Protein AF-A0A8X6FY86-F1 (afdb_monomer_lite)

Foldseek 3Di:
DVVVVVPDDPVNVVVVVVVVVVVVVVVVVPDDPVRVVVVVVVVVVVVVVVVVVDDPVNVVVVVVVVVVVVVVCVVPDDPVNVVVVVVVVVVVVVVVVVVVVVVVVVCVVPPDPVDPLPPDPVRPPDPPPPDDPPDPDDD

Structure (mmCIF, N/CA/C/O backbone):
data_AF-A0A8X6FY86-F1
#
_entry.id   AF-A0A8X6FY86-F1
#
loop_
_atom_site.group_PDB
_atom_site.id
_atom_site.type_symbol
_atom_site.label_atom_id
_atom_site.label_alt_id
_atom_site.label_comp_id
_atom_site.label_asym_id
_atom_site.label_entity_id
_atom_site.label_seq_id
_atom_site.pdbx_PDB_ins_code
_atom_site.Cartn_x
_atom_site.Cartn_y
_atom_site.Cartn_z
_atom_site.occupancy
_atom_site.B_iso_or_equiv
_atom_site.auth_seq_id
_atom_site.auth_comp_id
_atom_site.auth_asym_id
_atom_site.auth_atom_id
_atom_site.pdbx_PDB_model_num
ATOM 1 N N . MET A 1 1 ? -20.386 17.434 22.646 1.00 64.38 1 MET A N 1
ATOM 2 C CA . MET A 1 1 ? -19.564 16.305 22.141 1.00 64.38 1 MET A CA 1
ATOM 3 C C . MET A 1 1 ? -18.154 16.272 22.728 1.00 64.38 1 MET A C 1
ATOM 5 O O . MET A 1 1 ? -17.819 15.262 23.324 1.00 64.38 1 MET A O 1
ATOM 9 N N . ARG A 1 2 ? -17.341 17.336 22.616 1.00 72.31 2 ARG A N 1
ATOM 10 C CA . ARG A 1 2 ? -15.953 17.358 23.128 1.00 72.31 2 ARG A CA 1
ATOM 11 C C . ARG A 1 2 ? -15.840 17.111 24.646 1.00 72.31 2 ARG A C 1
ATOM 13 O O . ARG A 1 2 ? -15.209 16.140 25.032 1.00 72.31 2 ARG A O 1
ATOM 20 N N . ARG A 1 3 ? -16.596 17.854 25.468 1.00 68.62 3 ARG A N 1
ATOM 21 C CA . ARG A 1 3 ? -16.664 17.647 26.934 1.00 68.62 3 ARG A CA 1
ATOM 22 C C . ARG A 1 3 ? -17.119 16.242 27.355 1.00 68.62 3 ARG A C 1
ATOM 24 O O . ARG A 1 3 ? -16.671 15.725 28.363 1.00 68.62 3 ARG A O 1
ATOM 31 N N . LYS A 1 4 ? -17.992 15.602 26.565 1.00 75.00 4 LYS A N 1
ATOM 32 C CA . LYS A 1 4 ? -18.452 14.229 26.837 1.00 75.00 4 LYS A CA 1
ATOM 33 C C . LYS A 1 4 ? -17.328 13.210 26.625 1.00 75.00 4 LYS A C 1
ATOM 35 O O . LYS A 1 4 ? -17.286 12.231 27.342 1.00 75.00 4 LYS A O 1
ATOM 40 N N . ARG A 1 5 ? -16.415 13.466 25.677 1.00 81.44 5 ARG A N 1
ATOM 41 C CA . ARG A 1 5 ? -15.247 12.611 25.405 1.00 81.44 5 ARG A CA 1
ATOM 42 C C . ARG A 1 5 ? -14.114 12.805 26.407 1.00 81.44 5 ARG A C 1
ATOM 44 O O . ARG A 1 5 ? -13.365 11.872 26.641 1.00 81.44 5 ARG A O 1
ATOM 51 N N . GLU A 1 6 ? -13.970 14.014 26.944 1.00 85.69 6 GLU A N 1
ATOM 52 C CA . GLU A 1 6 ? -12.953 14.341 27.956 1.00 85.69 6 GLU A CA 1
ATOM 53 C C . GLU A 1 6 ? -13.272 13.695 29.314 1.00 85.69 6 GLU A C 1
ATOM 55 O O . GLU A 1 6 ? -12.355 13.377 30.060 1.00 85.69 6 GLU A O 1
ATOM 60 N N . ASN A 1 7 ? -14.554 13.423 29.580 1.00 91.31 7 ASN A N 1
ATOM 61 C CA . ASN A 1 7 ? -15.032 12.775 30.804 1.00 91.31 7 ASN A CA 1
ATOM 62 C C . ASN A 1 7 ? -15.350 11.275 30.627 1.00 91.31 7 ASN A C 1
ATOM 64 O O . ASN A 1 7 ? -15.930 10.680 31.530 1.00 91.31 7 ASN A O 1
ATOM 68 N N . GLU A 1 8 ? -15.031 10.670 29.475 1.00 90.69 8 GLU A N 1
ATOM 69 C CA . GLU A 1 8 ? -15.220 9.225 29.263 1.00 90.69 8 GLU A CA 1
ATOM 70 C C . GLU A 1 8 ? -14.288 8.441 30.194 1.00 90.69 8 GLU A C 1
ATOM 72 O O . GLU A 1 8 ? -13.077 8.677 30.226 1.00 90.69 8 GLU A O 1
ATOM 77 N N . THR A 1 9 ? -14.834 7.453 30.897 1.00 94.19 9 THR A N 1
ATOM 78 C CA . THR A 1 9 ? -14.007 6.448 31.572 1.00 94.19 9 THR A CA 1
ATOM 79 C C . THR A 1 9 ? -13.258 5.596 30.535 1.00 94.19 9 THR A C 1
ATOM 81 O O . THR A 1 9 ? -13.707 5.474 29.388 1.00 94.19 9 THR A O 1
ATOM 84 N N . PRO A 1 10 ? -12.136 4.945 30.901 1.00 94.00 10 PRO A N 1
ATOM 85 C CA . PRO A 1 10 ? -11.425 4.050 29.985 1.00 94.00 10 PRO A CA 1
ATOM 86 C C . PRO A 1 10 ? -12.329 2.970 29.367 1.00 94.00 10 PRO A C 1
ATOM 88 O O . PRO A 1 10 ? -12.232 2.693 28.172 1.00 94.00 10 PRO A O 1
ATOM 91 N N . GLN A 1 11 ? -13.267 2.424 30.149 1.00 94.75 11 GLN A N 1
ATOM 92 C CA . GLN A 1 11 ? -14.202 1.391 29.700 1.00 94.75 11 GLN A CA 1
ATOM 93 C C . GLN A 1 11 ? -15.240 1.926 28.701 1.00 94.75 11 GLN A C 1
ATOM 95 O O . GLN A 1 11 ? -15.524 1.284 27.688 1.00 94.75 11 GLN A O 1
ATOM 100 N N . GL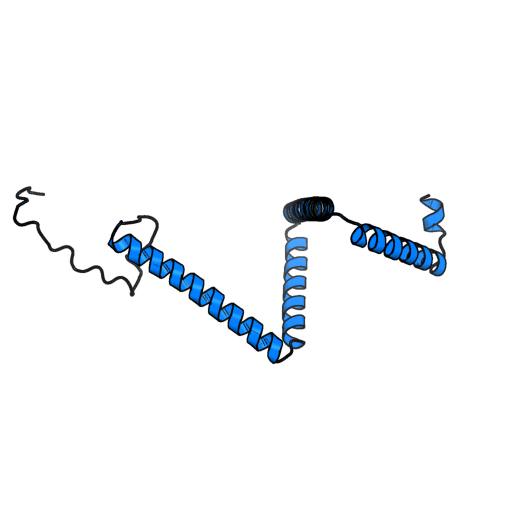U A 1 12 ? -15.778 3.126 28.928 1.00 94.19 12 GLU A N 1
ATOM 101 C CA . GLU A 1 12 ? -16.674 3.785 27.968 1.00 94.19 12 GLU A CA 1
ATOM 102 C C . GLU A 1 12 ? -15.939 4.149 26.675 1.00 94.19 12 GLU A C 1
ATOM 104 O O . GLU A 1 12 ? -16.480 3.993 25.575 1.00 94.19 12 GLU A O 1
ATOM 109 N N . GLN A 1 13 ? -14.684 4.590 26.791 1.00 94.19 13 GLN A N 1
ATOM 110 C CA . GLN A 1 13 ? -13.846 4.900 25.643 1.00 94.19 13 GLN A CA 1
ATOM 111 C C . GLN A 1 13 ? -13.583 3.652 24.793 1.00 94.19 13 GLN A C 1
ATOM 113 O O . GLN A 1 13 ? -13.654 3.722 23.561 1.00 94.19 13 GLN A O 1
ATOM 118 N N . GLU A 1 14 ? -13.289 2.519 25.430 1.00 95.62 14 GLU A N 1
ATOM 119 C CA . GLU A 1 14 ? -13.076 1.241 24.757 1.00 95.62 14 GLU A CA 1
ATOM 120 C C . GLU A 1 14 ? -14.356 0.733 24.094 1.00 95.62 14 GLU A C 1
ATOM 122 O O . GLU A 1 14 ? -14.345 0.472 22.892 1.00 95.62 14 GLU A O 1
ATOM 127 N N . SER A 1 15 ? -15.484 0.729 24.809 1.00 95.50 15 SER A N 1
ATOM 128 C CA . SER A 1 15 ? -16.793 0.354 24.255 1.00 95.50 15 SER A CA 1
ATOM 129 C C . SER A 1 15 ? -17.164 1.200 23.029 1.00 95.50 15 SER A C 1
ATOM 131 O O . SER A 1 15 ? -17.561 0.680 21.981 1.00 95.50 15 SER A O 1
ATOM 133 N N . ARG A 1 16 ? -16.932 2.519 23.083 1.00 94.88 16 ARG A N 1
ATOM 134 C CA . ARG A 1 16 ? -17.153 3.411 21.935 1.00 94.88 16 ARG A CA 1
ATOM 135 C C . ARG A 1 16 ? -16.213 3.106 20.766 1.00 94.88 16 ARG A C 1
ATOM 137 O O . ARG A 1 16 ? -16.639 3.177 19.609 1.00 94.88 16 ARG A O 1
ATOM 144 N N . ARG A 1 17 ? -14.930 2.828 21.026 1.00 95.19 17 ARG A N 1
ATOM 145 C CA . ARG A 1 17 ? -13.962 2.454 19.977 1.00 95.19 17 ARG A CA 1
ATOM 146 C C . ARG A 1 17 ? -14.347 1.127 19.335 1.00 95.19 17 ARG A C 1
ATOM 148 O O . ARG A 1 17 ? -14.286 1.038 18.111 1.00 95.19 17 ARG A O 1
ATOM 155 N N . GLU A 1 18 ? -14.797 0.162 20.129 1.00 97.19 18 GLU A N 1
ATOM 156 C CA . GLU A 1 18 ? -15.241 -1.144 19.654 1.00 97.19 18 GLU A CA 1
ATOM 157 C C . GLU A 1 18 ? -16.495 -1.028 18.789 1.00 97.19 18 GLU A C 1
ATOM 159 O O . GLU A 1 18 ? -16.506 -1.486 17.647 1.00 97.19 18 GLU A O 1
ATOM 164 N N . SER A 1 19 ? -17.507 -0.299 19.260 1.00 96.88 19 SER A N 1
ATOM 165 C CA . SER A 1 19 ? -18.711 -0.010 18.476 1.00 96.88 19 SER A CA 1
ATOM 166 C C . SER A 1 19 ? -18.371 0.653 17.133 1.00 96.88 19 SER A C 1
ATOM 168 O O . SER A 1 19 ? -18.875 0.255 16.080 1.00 96.88 19 SER A O 1
ATOM 170 N N . ASN A 1 20 ? -17.444 1.618 17.128 1.00 97.19 20 ASN A N 1
ATOM 171 C CA . ASN A 1 20 ? -16.992 2.249 15.890 1.00 97.19 20 ASN A CA 1
ATOM 172 C C . ASN A 1 20 ? -16.211 1.279 14.984 1.00 97.19 20 ASN A C 1
ATOM 174 O O . ASN A 1 20 ? -16.373 1.321 13.765 1.00 97.19 20 ASN A O 1
ATOM 178 N N . ARG A 1 21 ? -15.381 0.395 15.553 1.00 97.50 21 ARG A N 1
ATOM 179 C CA . ARG A 1 21 ? -14.648 -0.638 14.805 1.00 97.50 21 ARG A CA 1
ATOM 180 C C . ARG A 1 21 ? -15.618 -1.570 14.082 1.00 97.50 21 ARG A C 1
ATOM 182 O O . ARG A 1 21 ? -15.462 -1.761 12.877 1.00 97.50 21 ARG A O 1
ATOM 189 N N . LEU A 1 22 ?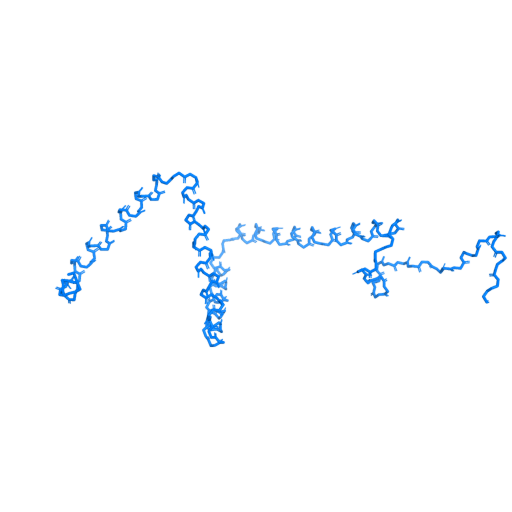 -16.636 -2.065 14.787 1.00 98.00 22 LEU A N 1
ATOM 190 C CA . LEU A 1 22 ? -17.683 -2.926 14.230 1.00 98.00 22 LEU A CA 1
ATOM 191 C C . LEU A 1 22 ? -18.476 -2.211 13.135 1.00 98.00 22 LEU A C 1
ATOM 193 O O . LEU A 1 22 ? -18.629 -2.745 12.038 1.00 98.00 22 LEU A O 1
ATOM 197 N N . ARG A 1 23 ? -18.899 -0.964 13.379 1.00 97.81 23 ARG A N 1
ATOM 198 C CA . ARG A 1 23 ? -19.618 -0.169 12.374 1.00 97.81 23 ARG A CA 1
ATOM 199 C C . ARG A 1 23 ? -18.793 0.024 11.104 1.00 97.81 23 ARG A C 1
ATOM 201 O O . ARG A 1 23 ? -19.302 -0.151 10.003 1.00 97.81 23 ARG A O 1
ATOM 208 N N . MET A 1 24 ? -17.514 0.372 11.240 1.00 97.56 24 MET A N 1
ATOM 209 C CA . MET A 1 24 ? -16.627 0.556 10.090 1.00 97.56 24 MET A CA 1
ATOM 210 C C . MET A 1 24 ? -16.322 -0.759 9.369 1.00 97.56 24 MET A C 1
ATOM 212 O O . MET A 1 24 ? -16.141 -0.742 8.155 1.00 97.56 24 MET A O 1
ATOM 216 N N . ALA A 1 25 ? -16.243 -1.884 10.084 1.00 97.62 25 ALA A N 1
ATOM 217 C CA . ALA A 1 25 ? -16.088 -3.199 9.471 1.00 97.62 25 ALA A CA 1
ATOM 218 C C . ALA A 1 25 ? -17.322 -3.564 8.636 1.00 97.62 25 ALA A C 1
ATOM 220 O O . ALA A 1 25 ? -17.168 -3.947 7.481 1.00 97.62 25 ALA A O 1
ATOM 221 N N . HIS A 1 26 ? -18.524 -3.347 9.179 1.00 97.75 26 HIS A N 1
ATOM 222 C CA . HIS A 1 26 ? -19.775 -3.564 8.456 1.00 97.75 26 HIS A CA 1
ATOM 223 C C . HIS A 1 26 ? -19.861 -2.689 7.202 1.00 97.75 26 HIS A C 1
ATOM 225 O O . HIS A 1 26 ? -20.107 -3.204 6.118 1.00 97.75 26 HIS A O 1
ATOM 231 N N . LEU A 1 27 ? -19.590 -1.383 7.324 1.00 96.69 27 LEU A N 1
ATOM 232 C CA . LEU A 1 27 ? -19.593 -0.471 6.176 1.00 96.69 27 LEU A CA 1
ATOM 233 C C . LEU A 1 27 ? -18.613 -0.920 5.087 1.00 96.69 27 LEU A C 1
ATOM 235 O O . LEU A 1 27 ? -18.970 -0.912 3.918 1.00 96.69 27 LEU A O 1
ATOM 239 N N . ARG A 1 28 ? -17.403 -1.359 5.463 1.00 96.00 28 ARG A N 1
ATOM 240 C CA . ARG A 1 28 ? -16.420 -1.875 4.498 1.00 96.00 28 ARG A CA 1
ATOM 241 C C . ARG A 1 28 ? -16.842 -3.186 3.845 1.00 96.00 28 ARG A C 1
ATOM 243 O O . ARG A 1 28 ? -16.453 -3.423 2.709 1.00 96.00 28 ARG A O 1
ATOM 250 N N . ALA A 1 29 ? -17.564 -4.045 4.561 1.00 96.69 29 ALA A N 1
ATOM 251 C CA . ALA A 1 29 ? -18.056 -5.308 4.022 1.00 96.69 29 ALA A CA 1
ATOM 252 C C . ALA A 1 29 ? -19.187 -5.095 3.004 1.00 96.69 29 ALA A C 1
ATOM 254 O O . ALA A 1 29 ? -19.326 -5.894 2.085 1.00 96.69 29 ALA A O 1
ATOM 255 N N . SER A 1 30 ? -19.959 -4.014 3.152 1.00 96.75 30 SER A N 1
ATOM 256 C CA . SER A 1 30 ? -21.031 -3.628 2.231 1.00 96.75 30 SER A CA 1
ATOM 257 C C . SER A 1 30 ? -20.596 -2.676 1.107 1.00 96.75 30 SER A C 1
ATOM 259 O O . SER A 1 30 ? -21.445 -2.271 0.323 1.00 96.75 30 SER A O 1
ATOM 261 N N . GLU A 1 31 ? -19.320 -2.273 1.043 1.00 96.62 31 GLU A N 1
ATOM 262 C CA . GLU A 1 31 ? -18.815 -1.394 -0.025 1.00 96.62 31 GLU A CA 1
ATOM 263 C C . GLU A 1 31 ? -18.922 -2.086 -1.390 1.00 96.62 31 GLU A C 1
ATOM 265 O O . GLU A 1 31 ? -18.465 -3.219 -1.568 1.00 96.62 31 GLU A O 1
ATOM 270 N N . THR A 1 32 ? -19.445 -1.362 -2.378 1.00 98.06 32 THR A N 1
ATOM 271 C CA . THR A 1 32 ? -19.316 -1.738 -3.792 1.00 98.06 32 THR A CA 1
ATOM 272 C C . THR A 1 32 ? -17.858 -1.639 -4.255 1.00 98.06 32 THR A C 1
ATOM 274 O O . THR A 1 32 ? -17.004 -1.034 -3.594 1.00 98.06 32 THR A O 1
ATOM 277 N N . VAL A 1 33 ? -17.542 -2.227 -5.412 1.00 97.44 33 VAL A N 1
ATOM 278 C CA . VAL A 1 33 ? -16.187 -2.158 -5.981 1.00 97.44 33 VAL A CA 1
ATOM 279 C C . VAL A 1 33 ? -15.809 -0.702 -6.277 1.00 97.44 33 VAL A C 1
ATOM 281 O O . VAL A 1 33 ? -14.712 -0.265 -5.928 1.00 97.44 33 VAL A O 1
ATOM 284 N N . GLU A 1 34 ? -16.737 0.084 -6.818 1.00 97.88 34 GLU A N 1
ATOM 285 C CA . GLU A 1 34 ? -16.551 1.498 -7.142 1.00 97.88 34 GLU A CA 1
ATOM 286 C C . GLU A 1 34 ? -16.323 2.347 -5.879 1.00 97.88 34 GLU A C 1
ATOM 288 O O . GLU A 1 34 ? -15.405 3.175 -5.818 1.00 97.88 34 GLU A O 1
ATOM 293 N N . GLU A 1 35 ? -17.105 2.128 -4.819 1.00 97.56 35 GLU A N 1
ATOM 294 C CA . GLU A 1 35 ? -16.904 2.793 -3.524 1.00 97.56 35 GLU A CA 1
ATOM 295 C C . GLU A 1 35 ? -15.558 2.413 -2.896 1.00 97.56 35 GLU A C 1
ATOM 297 O O . GLU A 1 35 ? -14.827 3.267 -2.376 1.00 97.56 35 GLU A O 1
ATOM 302 N N . GLN A 1 36 ? -15.169 1.142 -2.996 1.00 97.44 36 GLN A N 1
ATOM 303 C CA . GLN A 1 36 ? -13.872 0.687 -2.518 1.00 97.44 36 GLN A CA 1
ATOM 304 C C . GLN A 1 36 ? -12.727 1.377 -3.278 1.00 97.44 36 GLN A C 1
ATOM 306 O O . GLN A 1 36 ? -11.741 1.815 -2.666 1.00 97.44 36 GLN A O 1
ATOM 311 N N . GLU A 1 37 ? -12.831 1.491 -4.601 1.00 97.81 37 GLU A N 1
ATOM 312 C CA . GLU A 1 37 ? -11.829 2.143 -5.440 1.00 97.81 37 GLU A CA 1
ATOM 313 C C . GLU A 1 37 ? -11.726 3.641 -5.167 1.00 97.81 37 GLU A C 1
ATOM 315 O O . GLU A 1 37 ? -10.616 4.158 -4.982 1.00 97.81 37 GLU A O 1
ATOM 320 N N . THR A 1 38 ? -12.857 4.340 -5.078 1.00 97.81 38 THR A N 1
ATOM 321 C CA . THR A 1 38 ? -12.895 5.774 -4.756 1.00 97.81 38 THR A CA 1
ATOM 322 C C . THR A 1 38 ? -12.305 6.043 -3.373 1.00 97.81 38 THR A C 1
ATOM 324 O O . THR A 1 38 ? -11.445 6.923 -3.232 1.00 97.81 38 THR A O 1
ATOM 327 N N . ARG A 1 39 ? -12.635 5.224 -2.365 1.00 97.44 39 ARG A N 1
ATOM 328 C CA . ARG A 1 39 ? -12.019 5.298 -1.034 1.00 97.44 39 ARG A CA 1
ATOM 329 C C . ARG A 1 39 ? -10.510 5.060 -1.093 1.00 97.44 39 ARG A C 1
ATOM 331 O O . ARG A 1 39 ? -9.744 5.840 -0.523 1.00 97.44 39 ARG A O 1
ATOM 338 N N . ARG A 1 40 ? -10.043 4.016 -1.791 1.00 97.50 40 ARG A N 1
ATOM 339 C CA . ARG A 1 40 ? -8.601 3.738 -1.967 1.00 97.50 40 ARG A CA 1
ATOM 340 C C . ARG A 1 40 ? -7.889 4.875 -2.704 1.00 97.50 40 ARG A C 1
ATOM 342 O O . ARG A 1 40 ? -6.758 5.210 -2.355 1.00 97.50 40 ARG A O 1
ATOM 349 N N . LYS A 1 41 ? -8.526 5.488 -3.706 1.00 98.12 41 LYS A N 1
ATOM 350 C CA . LYS A 1 41 ? -8.001 6.654 -4.433 1.00 98.12 41 LYS A CA 1
ATOM 351 C C . LYS A 1 41 ? -7.864 7.862 -3.508 1.00 98.12 41 LYS A C 1
ATOM 353 O O . LYS A 1 41 ? -6.788 8.454 -3.466 1.00 98.12 41 LYS A O 1
ATOM 358 N N . SER A 1 42 ? -8.892 8.166 -2.719 1.00 97.88 42 SER A N 1
ATOM 359 C CA . SER A 1 42 ? -8.854 9.245 -1.725 1.00 97.88 42 SER A CA 1
ATOM 360 C C . SER A 1 42 ? -7.718 9.049 -0.713 1.00 97.88 42 SER A C 1
ATOM 362 O O . SER A 1 42 ? -6.909 9.952 -0.503 1.00 97.88 42 SER A O 1
ATOM 364 N N . ILE A 1 43 ? -7.562 7.830 -0.179 1.00 98.06 43 ILE A N 1
ATOM 365 C CA . ILE A 1 43 ? -6.465 7.488 0.741 1.00 98.06 43 ILE A CA 1
ATOM 366 C C . ILE A 1 43 ? -5.097 7.692 0.080 1.00 98.06 43 ILE A C 1
ATOM 368 O O . ILE A 1 43 ? -4.214 8.295 0.688 1.00 98.06 43 ILE A O 1
ATOM 372 N N . ARG A 1 44 ? -4.907 7.235 -1.166 1.00 98.19 44 ARG A N 1
ATOM 373 C CA . ARG A 1 44 ? -3.646 7.439 -1.903 1.00 98.19 44 ARG A CA 1
ATOM 374 C C . ARG A 1 44 ? -3.311 8.923 -2.064 1.00 98.19 44 ARG A C 1
ATOM 376 O O . ARG A 1 44 ? -2.167 9.302 -1.829 1.00 98.19 44 ARG A O 1
ATOM 383 N N . ILE A 1 45 ? -4.296 9.754 -2.407 1.00 98.12 45 ILE A N 1
ATOM 384 C CA . ILE A 1 45 ? -4.118 11.208 -2.547 1.00 98.12 45 ILE A CA 1
ATOM 385 C C . ILE A 1 45 ? -3.761 11.842 -1.199 1.00 98.12 45 ILE A C 1
ATOM 387 O O . ILE A 1 45 ? -2.811 12.619 -1.124 1.00 98.12 45 ILE A O 1
ATOM 391 N N . GLY A 1 46 ? -4.476 11.492 -0.126 1.00 98.12 46 GLY A N 1
ATOM 392 C CA . GLY A 1 46 ? -4.180 11.983 1.222 1.00 98.12 46 GLY A CA 1
ATOM 393 C C . GLY A 1 46 ? -2.762 11.622 1.669 1.00 98.12 46 GLY A C 1
ATOM 394 O O . GLY A 1 46 ? -2.015 12.485 2.121 1.00 98.12 46 GLY A O 1
ATOM 395 N N . MET A 1 47 ? -2.350 10.371 1.452 1.00 97.69 47 MET A N 1
ATOM 396 C CA . MET A 1 47 ? -0.993 9.919 1.756 1.00 97.69 47 MET A CA 1
ATOM 397 C C . MET A 1 47 ? 0.064 10.643 0.923 1.00 97.69 47 MET A C 1
ATOM 399 O O . MET A 1 47 ? 1.098 11.015 1.468 1.00 97.69 47 MET A O 1
ATOM 403 N N . ALA A 1 48 ? -0.180 10.876 -0.369 1.00 97.50 48 ALA A N 1
ATOM 404 C CA . ALA A 1 48 ? 0.737 11.639 -1.212 1.00 97.50 48 ALA A CA 1
ATOM 405 C C . ALA A 1 48 ? 0.915 13.075 -0.693 1.00 97.50 48 ALA A C 1
ATOM 407 O O . ALA A 1 48 ? 2.046 13.530 -0.562 1.00 97.50 48 ALA A O 1
ATOM 408 N N . ARG A 1 49 ? -0.179 13.745 -0.303 1.00 97.94 49 ARG A N 1
ATOM 409 C CA . ARG A 1 49 ? -0.135 15.093 0.292 1.00 97.94 49 ARG A CA 1
ATOM 410 C C . ARG A 1 49 ? 0.651 15.131 1.602 1.00 97.94 49 ARG A C 1
ATOM 412 O O . ARG A 1 49 ? 1.453 16.035 1.805 1.00 97.94 49 ARG A O 1
ATOM 419 N N . LEU A 1 50 ? 0.458 14.137 2.471 1.00 97.19 50 LEU A N 1
ATOM 420 C CA . LEU A 1 50 ? 1.246 14.021 3.700 1.00 97.19 50 LEU A CA 1
ATOM 421 C C . LEU A 1 50 ? 2.732 13.827 3.384 1.00 97.19 50 LEU A C 1
ATOM 423 O O . LEU A 1 50 ? 3.565 14.508 3.961 1.00 97.19 50 LEU A O 1
ATOM 427 N N . ARG A 1 51 ? 3.067 12.965 2.414 1.00 95.75 51 ARG A N 1
ATOM 428 C CA . ARG A 1 51 ? 4.457 12.724 1.988 1.00 95.75 51 ARG A CA 1
ATOM 429 C C . ARG A 1 51 ? 5.132 13.968 1.420 1.00 95.75 51 ARG A C 1
ATOM 431 O O . ARG A 1 51 ? 6.324 14.134 1.639 1.00 95.75 51 ARG A O 1
ATOM 438 N N . THR A 1 52 ? 4.403 14.815 0.696 1.00 96.31 52 THR A N 1
ATOM 439 C CA . THR A 1 52 ? 4.945 16.078 0.166 1.00 96.31 52 THR A CA 1
ATOM 440 C C . THR A 1 52 ? 5.124 17.145 1.241 1.00 96.31 52 THR A C 1
ATOM 442 O O . THR A 1 52 ? 5.952 18.029 1.069 1.00 96.31 52 THR A O 1
ATOM 445 N N . ALA A 1 53 ? 4.356 17.067 2.329 1.00 97.31 53 ALA A N 1
ATOM 446 C CA . ALA A 1 53 ? 4.447 17.986 3.459 1.00 97.31 53 ALA A CA 1
ATOM 447 C C . ALA A 1 53 ? 5.431 17.517 4.550 1.00 97.31 53 ALA A C 1
ATOM 449 O O . ALA A 1 53 ? 5.674 18.267 5.491 1.00 97.31 53 ALA A O 1
ATOM 450 N N . GLU A 1 54 ? 5.981 16.298 4.447 1.00 96.56 54 GLU A N 1
ATOM 451 C CA . GLU A 1 54 ? 6.952 15.759 5.409 1.00 96.56 54 GLU A CA 1
ATOM 452 C C . GLU A 1 54 ? 8.199 16.649 5.480 1.00 96.56 54 GLU A C 1
ATOM 454 O O . GLU A 1 54 ? 8.844 16.940 4.470 1.00 96.56 54 GLU A O 1
ATOM 459 N N . THR A 1 55 ? 8.597 17.002 6.699 1.00 98.12 55 THR A N 1
ATOM 460 C CA . THR A 1 55 ? 9.923 17.572 6.953 1.00 98.12 55 THR A CA 1
ATOM 461 C C . THR A 1 55 ? 11.016 16.524 6.718 1.00 98.12 55 THR A C 1
ATOM 463 O O . THR A 1 55 ? 10.780 15.313 6.765 1.00 98.12 55 THR A O 1
ATOM 466 N N . VAL A 1 56 ? 12.263 16.968 6.523 1.00 97.38 56 VAL A N 1
ATOM 467 C CA . VAL A 1 56 ? 13.414 16.058 6.352 1.00 97.38 56 VAL A CA 1
ATOM 468 C C . VAL A 1 56 ? 13.574 15.116 7.554 1.00 97.38 56 VAL A C 1
ATOM 470 O O . VAL A 1 56 ? 13.862 13.930 7.380 1.00 97.38 56 VAL A O 1
ATOM 473 N N . GLN A 1 57 ? 13.336 15.612 8.772 1.00 97.75 57 GLN A N 1
ATOM 474 C CA . GLN A 1 57 ? 13.412 14.802 9.987 1.00 97.75 57 GLN A CA 1
ATOM 475 C C . GLN A 1 57 ? 12.324 13.719 10.016 1.00 97.75 57 GLN A C 1
ATOM 477 O O . GLN A 1 57 ? 12.639 12.552 10.251 1.00 97.75 57 GLN A O 1
ATOM 482 N N . GLU A 1 58 ? 11.066 14.066 9.733 1.00 97.81 58 GLU A N 1
ATOM 483 C CA . GLU A 1 58 ? 9.952 13.105 9.670 1.00 97.81 58 GLU A CA 1
ATOM 484 C C . GLU A 1 58 ? 10.145 12.068 8.560 1.00 97.81 58 GLU A C 1
ATOM 486 O O . GLU A 1 58 ? 9.878 10.876 8.737 1.00 97.81 58 GLU A O 1
ATOM 491 N N . GLN A 1 59 ? 10.673 12.495 7.414 1.00 97.56 59 GLN A N 1
ATOM 492 C CA . GLN A 1 59 ? 11.026 11.583 6.336 1.00 97.56 59 GLN A CA 1
ATOM 493 C C . GLN A 1 59 ? 12.104 10.587 6.793 1.00 97.56 59 GLN A C 1
ATOM 495 O O . GLN A 1 59 ? 12.006 9.386 6.509 1.00 97.56 59 GLN A O 1
ATOM 500 N N . GLY A 1 60 ? 13.119 11.069 7.517 1.00 97.81 60 GLY A N 1
ATOM 501 C CA . GLY A 1 60 ? 14.187 10.255 8.091 1.00 97.81 60 GLY A CA 1
ATOM 502 C C . GLY A 1 60 ? 13.670 9.231 9.102 1.00 97.81 60 GLY A C 1
ATOM 503 O O . GLY A 1 60 ? 13.965 8.038 8.974 1.00 97.81 60 GLY A O 1
ATOM 504 N N . THR A 1 61 ? 12.845 9.656 10.064 1.00 97.88 61 THR A N 1
ATOM 505 C CA . THR A 1 61 ? 12.258 8.756 11.074 1.00 97.88 61 THR A CA 1
ATOM 506 C C . THR A 1 61 ? 11.381 7.695 10.424 1.00 97.88 61 THR A C 1
ATOM 508 O O . THR A 1 61 ? 11.526 6.506 10.721 1.00 97.88 61 THR A O 1
ATOM 511 N N . ARG A 1 62 ? 10.543 8.081 9.458 1.00 97.38 62 ARG A N 1
ATOM 512 C CA . ARG A 1 62 ? 9.706 7.144 8.713 1.00 97.38 62 ARG A CA 1
ATOM 513 C C . ARG A 1 62 ? 10.521 6.125 7.921 1.00 97.38 62 ARG A C 1
ATOM 515 O O . ARG A 1 62 ? 10.181 4.942 7.927 1.00 97.38 62 ARG A O 1
ATOM 522 N N . ARG A 1 63 ? 11.564 6.555 7.202 1.00 97.62 63 ARG A N 1
ATOM 523 C CA . ARG A 1 63 ? 12.435 5.643 6.434 1.00 97.62 63 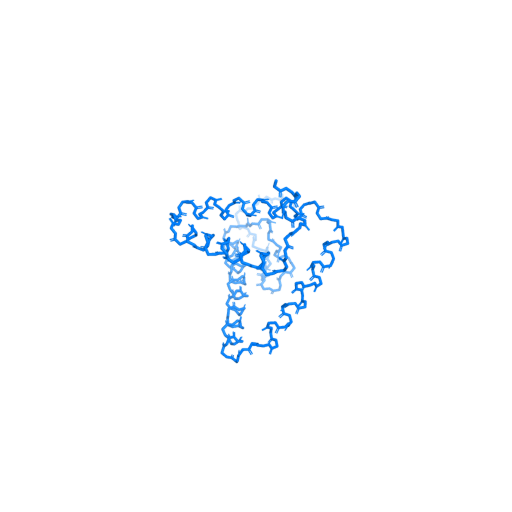ARG A CA 1
ATOM 524 C C . ARG A 1 63 ? 13.148 4.659 7.357 1.00 97.62 63 ARG A C 1
ATOM 526 O O . ARG A 1 63 ? 13.181 3.469 7.052 1.00 97.62 63 ARG A O 1
ATOM 533 N N . LYS A 1 64 ? 13.647 5.132 8.503 1.00 98.00 64 LYS A N 1
ATOM 534 C CA . LYS A 1 64 ? 14.260 4.278 9.528 1.00 98.00 64 LYS A CA 1
ATOM 535 C C . LYS A 1 64 ? 13.264 3.247 10.061 1.00 98.00 64 LYS A C 1
ATOM 537 O O . LYS A 1 64 ? 13.584 2.063 10.091 1.00 98.00 64 LYS A O 1
ATOM 542 N N . PHE A 1 65 ? 12.048 3.674 10.403 1.00 98.06 65 PHE A N 1
ATOM 543 C CA . PHE A 1 65 ? 10.989 2.775 10.863 1.00 98.06 65 PHE A CA 1
ATOM 544 C C . PHE A 1 65 ? 10.640 1.709 9.815 1.00 98.06 65 PHE A C 1
ATOM 546 O O . PHE A 1 65 ? 10.584 0.524 10.132 1.00 98.06 65 PHE A O 1
ATOM 553 N N . ASN A 1 66 ? 10.477 2.106 8.550 1.00 97.75 66 ASN A N 1
ATOM 554 C CA . ASN A 1 66 ? 10.199 1.172 7.459 1.00 97.75 66 ASN A CA 1
ATOM 555 C C . ASN A 1 66 ? 11.334 0.147 7.270 1.00 97.75 66 ASN A C 1
ATOM 557 O O . ASN A 1 66 ? 11.064 -1.042 7.123 1.00 97.75 66 ASN A O 1
ATOM 561 N N . SER A 1 67 ? 12.594 0.589 7.340 1.00 97.69 67 SER A N 1
ATOM 562 C CA . SER A 1 67 ? 13.763 -0.296 7.263 1.00 97.69 67 SER A CA 1
ATOM 563 C C . SER A 1 67 ? 13.764 -1.346 8.380 1.00 97.69 67 SER A C 1
ATOM 565 O O . SER A 1 67 ? 13.903 -2.539 8.110 1.00 97.69 67 SER A O 1
ATOM 567 N N . LEU A 1 68 ? 13.522 -0.923 9.626 1.00 98.12 68 LEU A N 1
ATOM 568 C CA . LEU A 1 68 ? 13.430 -1.830 10.775 1.00 98.12 68 LEU A CA 1
ATOM 569 C C . LEU A 1 68 ? 12.281 -2.830 10.621 1.00 98.12 68 LEU A C 1
ATOM 571 O O . LEU A 1 68 ? 12.470 -4.020 10.862 1.00 98.12 68 LEU A O 1
ATOM 575 N N . GLN A 1 69 ? 11.115 -2.373 10.159 1.00 97.56 69 GLN A N 1
ATOM 576 C CA . GLN A 1 69 ? 9.981 -3.254 9.899 1.00 97.56 69 GLN A CA 1
ATOM 577 C C . GLN A 1 69 ? 10.321 -4.302 8.830 1.00 97.56 69 GLN A C 1
ATOM 579 O O . GLN A 1 69 ? 10.024 -5.477 9.022 1.00 97.56 69 GLN A O 1
ATOM 584 N N . MET A 1 70 ? 10.997 -3.914 7.741 1.00 96.75 70 MET A N 1
ATOM 585 C CA . MET A 1 70 ? 11.445 -4.864 6.717 1.00 96.75 70 MET A CA 1
ATOM 586 C C . MET A 1 70 ? 12.411 -5.907 7.283 1.00 96.75 70 MET A C 1
ATOM 588 O O . MET A 1 70 ? 12.266 -7.093 6.990 1.00 96.75 70 MET A O 1
ATOM 592 N N . ILE A 1 71 ? 13.380 -5.494 8.102 1.00 97.25 71 ILE A N 1
ATOM 593 C CA . ILE A 1 71 ? 14.310 -6.423 8.757 1.00 97.25 71 ILE A CA 1
ATOM 594 C C . ILE A 1 71 ? 13.535 -7.402 9.641 1.00 97.25 71 ILE A C 1
ATOM 596 O O . ILE A 1 71 ? 13.708 -8.609 9.495 1.00 97.25 71 ILE A O 1
ATOM 600 N N . GLN A 1 72 ? 12.620 -6.902 10.473 1.00 97.50 72 GLN A N 1
ATOM 601 C CA . GLN A 1 72 ? 11.804 -7.745 11.342 1.00 97.50 72 GLN A CA 1
ATOM 602 C C . GLN A 1 72 ? 10.993 -8.768 10.540 1.00 97.50 72 GLN A C 1
ATOM 604 O O . GLN A 1 72 ? 11.012 -9.951 10.866 1.00 97.50 72 GLN A O 1
ATOM 609 N N . THR A 1 73 ? 10.345 -8.339 9.451 1.00 96.25 73 THR A N 1
ATOM 610 C CA . THR A 1 73 ? 9.577 -9.252 8.588 1.00 96.25 73 THR A CA 1
ATOM 611 C C . THR A 1 73 ? 10.443 -10.323 7.932 1.00 96.25 73 THR A C 1
ATOM 613 O O . THR A 1 73 ? 9.957 -11.426 7.715 1.00 96.25 73 THR A O 1
ATOM 616 N N . ARG A 1 74 ? 11.718 -10.026 7.635 1.00 94.81 74 ARG A N 1
ATOM 617 C CA . ARG A 1 74 ? 12.669 -11.002 7.079 1.00 94.81 74 ARG A CA 1
ATOM 618 C C . ARG A 1 74 ? 13.143 -12.000 8.129 1.00 94.81 74 ARG A C 1
ATOM 620 O O . ARG A 1 74 ? 13.344 -13.159 7.799 1.00 94.81 74 ARG A O 1
ATOM 627 N N . ILE A 1 75 ? 13.330 -11.556 9.371 1.00 96.19 75 ILE A N 1
ATOM 628 C CA . ILE A 1 75 ? 13.731 -12.431 10.480 1.00 96.19 75 ILE A CA 1
ATOM 629 C C . ILE A 1 75 ? 12.605 -13.411 10.817 1.00 96.19 75 ILE A C 1
ATOM 631 O O . ILE A 1 75 ? 12.871 -14.585 11.047 1.00 96.19 75 ILE A O 1
ATOM 635 N N . SER A 1 76 ? 11.350 -12.955 10.804 1.00 96.25 76 SER A N 1
ATOM 636 C CA . SER A 1 76 ? 10.185 -13.809 11.063 1.00 96.25 76 SER A CA 1
ATOM 637 C C . SER A 1 76 ? 9.664 -14.547 9.820 1.00 96.25 76 SER A C 1
ATOM 639 O O . SER A 1 76 ? 8.566 -15.101 9.853 1.00 96.25 76 SER A O 1
ATOM 641 N N . GLU A 1 77 ? 10.389 -14.508 8.700 1.00 95.75 77 GLU A N 1
ATOM 642 C CA . GLU A 1 77 ? 9.985 -15.142 7.444 1.00 95.75 77 GLU A CA 1
ATOM 643 C C . GLU A 1 77 ? 10.157 -16.668 7.532 1.00 95.75 77 GLU A C 1
ATOM 645 O O . GLU A 1 77 ? 11.206 -17.170 7.931 1.00 95.75 77 GLU A O 1
ATOM 650 N N . THR A 1 78 ? 9.140 -17.429 7.121 1.00 97.88 78 THR A N 1
ATOM 651 C CA . THR A 1 78 ? 9.263 -18.887 6.981 1.00 97.88 78 THR A CA 1
ATOM 652 C C . THR A 1 78 ? 10.151 -19.238 5.783 1.00 97.88 78 THR A C 1
ATOM 654 O O . THR A 1 78 ? 10.236 -18.479 4.816 1.00 97.88 78 THR A O 1
ATOM 657 N N . ALA A 1 79 ? 10.781 -20.418 5.788 1.00 96.62 79 ALA A N 1
ATOM 658 C CA . ALA A 1 79 ? 11.631 -20.859 4.676 1.00 96.62 79 ALA A CA 1
ATOM 659 C C . ALA A 1 79 ? 10.892 -20.865 3.321 1.00 96.62 79 ALA A C 1
ATOM 661 O O . ALA A 1 79 ? 11.448 -20.434 2.313 1.00 96.62 79 ALA A O 1
ATOM 662 N N . GLN A 1 80 ? 9.618 -21.273 3.312 1.00 97.50 80 GLN A N 1
ATOM 663 C CA . GLN A 1 80 ? 8.775 -21.248 2.114 1.00 97.50 80 GLN A CA 1
ATOM 664 C C . GLN A 1 80 ? 8.558 -19.819 1.594 1.00 97.50 80 GLN A C 1
ATOM 666 O O . GLN A 1 80 ? 8.757 -19.558 0.409 1.00 97.50 80 GLN A O 1
ATOM 671 N N . ASN A 1 81 ? 8.198 -18.877 2.473 1.00 96.62 81 ASN A N 1
ATOM 672 C CA . ASN A 1 81 ? 7.990 -17.480 2.081 1.00 96.62 81 ASN A CA 1
ATOM 673 C C . ASN A 1 81 ? 9.291 -16.839 1.582 1.00 96.62 81 ASN A C 1
ATOM 675 O O . ASN A 1 81 ? 9.276 -16.101 0.594 1.00 96.62 81 ASN A O 1
ATOM 679 N N . ARG A 1 82 ? 10.423 -17.195 2.203 1.00 96.62 82 ARG A N 1
ATOM 680 C CA . ARG A 1 82 ? 11.756 -16.768 1.773 1.00 96.62 82 ARG A CA 1
ATOM 681 C C . ARG A 1 82 ? 12.059 -17.217 0.350 1.00 96.62 82 ARG A C 1
ATOM 683 O O . ARG A 1 82 ? 12.534 -16.394 -0.431 1.00 96.62 82 ARG A O 1
ATOM 690 N N . GLU A 1 83 ? 11.770 -18.469 0.000 1.00 97.62 83 GLU A N 1
ATOM 691 C CA . GLU A 1 83 ? 12.006 -18.956 -1.363 1.00 97.62 83 GLU A CA 1
ATOM 692 C C . GLU A 1 83 ? 11.095 -18.255 -2.372 1.00 97.62 83 GLU A C 1
ATOM 694 O O . GLU A 1 83 ? 11.585 -17.748 -3.375 1.00 97.62 83 GLU A O 1
ATOM 699 N N . VAL A 1 84 ? 9.800 -18.096 -2.072 1.00 97.38 84 VAL A N 1
ATOM 700 C CA . VAL A 1 84 ? 8.866 -17.354 -2.942 1.00 97.38 84 VAL A CA 1
ATOM 701 C C . VAL A 1 84 ? 9.348 -15.920 -3.187 1.00 97.38 84 VAL A C 1
ATOM 703 O O . VAL A 1 84 ? 9.297 -15.416 -4.313 1.00 97.38 84 VAL A O 1
ATOM 706 N N . ARG A 1 85 ? 9.844 -15.240 -2.148 1.00 96.31 85 ARG A N 1
ATOM 707 C CA . ARG A 1 85 ? 10.383 -13.882 -2.270 1.00 96.31 85 ARG A CA 1
ATOM 708 C C . ARG A 1 85 ? 11.659 -13.844 -3.112 1.00 96.31 85 ARG A C 1
ATOM 710 O O . ARG A 1 85 ? 11.797 -12.938 -3.937 1.00 96.31 85 ARG A O 1
ATOM 717 N N . LEU A 1 86 ? 12.590 -14.775 -2.899 1.00 96.75 86 LEU A N 1
ATOM 718 C CA . LEU A 1 86 ? 13.826 -14.865 -3.683 1.00 96.75 86 LEU A CA 1
ATOM 719 C C . LEU A 1 86 ? 13.528 -15.187 -5.146 1.00 96.75 86 LEU A C 1
ATOM 721 O O . LEU A 1 86 ? 14.093 -14.551 -6.029 1.00 96.75 86 LEU A O 1
ATOM 725 N N . GLU A 1 87 ? 12.588 -16.087 -5.406 1.00 97.44 87 GLU A N 1
ATOM 726 C CA . GLU A 1 87 ? 12.162 -16.441 -6.753 1.00 97.44 87 GLU A CA 1
ATOM 727 C C . GLU A 1 87 ? 11.506 -15.253 -7.462 1.00 97.44 87 GLU A C 1
ATOM 729 O O . GLU A 1 87 ? 11.868 -14.904 -8.587 1.00 97.44 87 GLU A O 1
ATOM 734 N N . ARG A 1 88 ? 10.623 -14.516 -6.777 1.00 96.94 88 ARG A N 1
ATOM 735 C CA . ARG A 1 88 ? 10.102 -13.241 -7.292 1.00 96.94 88 ARG A CA 1
ATOM 736 C C . ARG A 1 88 ? 11.232 -12.256 -7.602 1.00 96.94 88 ARG A C 1
ATOM 738 O O . ARG A 1 88 ? 11.174 -11.578 -8.624 1.00 96.94 88 ARG A O 1
ATOM 745 N N . GLN A 1 89 ? 12.249 -12.159 -6.746 1.00 96.31 89 GLN A N 1
ATOM 746 C CA . GLN A 1 89 ? 13.386 -11.265 -6.967 1.00 96.31 89 GLN A CA 1
ATOM 747 C C . GLN A 1 89 ? 14.205 -11.679 -8.197 1.00 96.31 89 GLN A C 1
ATOM 749 O O . GLN A 1 89 ? 14.491 -10.821 -9.033 1.00 96.31 89 GLN A O 1
ATOM 754 N N . ARG A 1 90 ? 14.523 -12.973 -8.347 1.00 96.50 90 ARG A N 1
ATOM 755 C CA . ARG A 1 90 ? 15.202 -13.523 -9.532 1.00 96.50 90 ARG A CA 1
ATOM 756 C C . ARG A 1 90 ? 14.419 -13.201 -10.802 1.00 96.50 90 ARG A C 1
ATOM 758 O O . ARG A 1 90 ? 15.000 -12.661 -11.739 1.00 96.50 90 ARG A O 1
ATOM 765 N N . ASN A 1 91 ? 13.106 -13.430 -10.796 1.00 96.31 91 ASN A N 1
ATOM 766 C CA . ASN A 1 91 ? 12.232 -13.155 -11.936 1.00 96.31 91 ASN A CA 1
ATOM 767 C C . ASN A 1 91 ? 12.174 -11.669 -12.294 1.00 96.31 91 ASN A C 1
ATOM 769 O O . ASN A 1 91 ? 12.307 -11.321 -13.463 1.00 96.31 91 ASN A O 1
ATOM 773 N N . VAL A 1 92 ? 12.046 -10.773 -11.310 1.00 94.56 92 VAL A N 1
ATO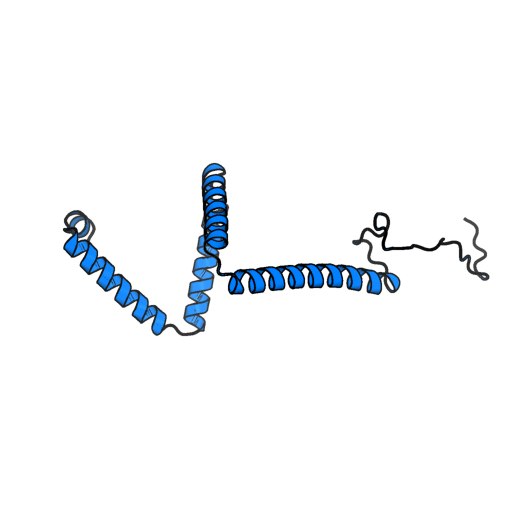M 774 C CA . VAL A 1 92 ? 12.085 -9.323 -11.568 1.00 94.56 92 VAL A CA 1
ATOM 775 C C . VAL A 1 92 ? 13.429 -8.921 -12.176 1.00 94.56 92 VAL A C 1
ATOM 777 O O . VAL A 1 92 ? 13.455 -8.208 -13.174 1.00 94.56 92 VAL A O 1
ATOM 780 N N . THR A 1 93 ? 14.548 -9.398 -11.625 1.00 93.25 93 THR A N 1
ATOM 781 C CA . THR A 1 93 ? 15.879 -9.106 -12.175 1.00 93.25 93 THR A CA 1
ATOM 782 C C . THR A 1 93 ? 16.054 -9.671 -13.585 1.00 93.25 93 THR A C 1
ATOM 784 O O . THR A 1 93 ? 16.591 -8.980 -14.451 1.00 93.25 93 THR A O 1
ATOM 787 N N . HIS A 1 94 ? 15.585 -10.893 -13.834 1.00 90.62 94 HIS A N 1
ATOM 788 C CA . HIS A 1 94 ? 15.621 -11.531 -15.145 1.00 90.62 94 HIS A CA 1
ATOM 789 C C . HIS A 1 94 ? 14.796 -10.748 -16.171 1.00 90.62 94 HIS A C 1
ATOM 791 O O . HIS A 1 94 ? 15.332 -10.358 -17.205 1.00 90.62 94 HIS A O 1
ATOM 797 N N . CYS A 1 95 ? 13.533 -10.438 -15.866 1.00 90.31 95 CYS A N 1
ATOM 798 C CA . CYS A 1 95 ? 12.665 -9.656 -16.743 1.00 90.31 95 CYS A CA 1
ATOM 799 C C . CYS A 1 95 ? 13.267 -8.284 -17.056 1.00 90.31 95 CYS A C 1
ATOM 801 O O . CYS A 1 95 ? 13.328 -7.914 -18.222 1.00 90.31 95 CYS A O 1
ATOM 803 N N . SER A 1 96 ? 13.791 -7.563 -16.059 1.00 87.31 96 SER A N 1
ATOM 804 C CA . SER A 1 96 ? 14.448 -6.270 -16.294 1.00 87.31 96 SER A CA 1
ATOM 805 C C . SER A 1 96 ? 15.657 -6.387 -17.227 1.00 87.31 96 SER A C 1
ATOM 807 O O . SER A 1 96 ? 15.819 -5.562 -18.122 1.00 87.31 96 SER A O 1
ATOM 809 N N . ARG A 1 97 ? 16.492 -7.424 -17.064 1.00 83.69 97 ARG A N 1
ATOM 810 C CA . ARG A 1 97 ? 17.634 -7.680 -17.961 1.00 83.69 97 ARG A CA 1
ATOM 811 C C . ARG A 1 97 ? 17.185 -8.046 -19.375 1.00 83.69 97 ARG A C 1
ATOM 813 O O . ARG A 1 97 ? 17.767 -7.554 -20.335 1.00 83.69 97 ARG A O 1
ATOM 820 N N . MET A 1 98 ? 16.149 -8.870 -19.503 1.00 83.38 98 MET A N 1
ATOM 821 C CA . MET A 1 98 ? 15.595 -9.266 -20.799 1.00 83.38 98 MET A CA 1
ATOM 822 C C . MET A 1 98 ? 14.962 -8.092 -21.544 1.00 83.38 98 MET A C 1
ATOM 824 O O . MET A 1 98 ? 15.131 -7.997 -22.754 1.00 83.38 98 MET A O 1
ATOM 828 N N . THR A 1 99 ? 14.283 -7.176 -20.849 1.00 82.06 99 THR A N 1
ATOM 829 C CA . THR A 1 99 ? 13.763 -5.947 -21.467 1.00 82.06 99 THR A CA 1
ATOM 830 C C . THR A 1 99 ? 14.899 -5.107 -22.045 1.00 82.06 99 THR A C 1
ATOM 832 O O . THR A 1 99 ? 14.838 -4.732 -23.210 1.00 82.06 99 THR A O 1
ATOM 835 N N . ILE A 1 100 ? 15.977 -4.903 -21.279 1.00 76.81 100 ILE A N 1
ATOM 836 C CA . ILE A 1 100 ? 17.169 -4.179 -21.751 1.00 76.81 100 ILE A CA 1
ATOM 837 C C . ILE A 1 100 ? 17.789 -4.876 -22.970 1.00 76.81 100 ILE A C 1
ATOM 839 O O . ILE A 1 100 ? 18.183 -4.213 -23.925 1.00 76.81 100 ILE A O 1
ATOM 843 N N . TRP A 1 101 ? 17.881 -6.208 -22.954 1.00 75.88 101 TRP A N 1
ATOM 844 C CA . TRP A 1 101 ? 18.420 -6.968 -24.081 1.00 75.88 101 TRP A CA 1
ATOM 845 C C . TRP A 1 101 ? 17.542 -6.850 -25.335 1.00 75.88 101 TRP A C 1
ATOM 847 O O . TRP A 1 101 ? 18.062 -6.538 -26.400 1.00 75.88 101 TRP A O 1
ATOM 857 N N . LYS A 1 102 ? 16.217 -6.990 -25.208 1.00 74.44 102 LYS A N 1
ATOM 858 C CA . LYS A 1 102 ? 15.276 -6.799 -26.325 1.00 74.44 102 LYS A CA 1
ATOM 859 C C . LYS A 1 102 ? 15.321 -5.383 -26.889 1.00 74.44 102 LYS A C 1
ATOM 861 O O . LYS A 1 102 ? 15.228 -5.198 -28.099 1.00 74.44 102 LYS A O 1
ATOM 866 N N . ASP A 1 103 ? 15.467 -4.374 -26.034 1.00 72.88 103 ASP A N 1
ATOM 867 C CA . ASP A 1 103 ? 15.627 -2.991 -26.485 1.00 72.88 103 ASP A CA 1
ATOM 868 C C . ASP A 1 103 ? 16.899 -2.804 -27.323 1.00 72.88 103 ASP A C 1
ATOM 870 O O . ASP A 1 103 ? 16.870 -2.062 -28.305 1.00 72.88 103 ASP A O 1
ATOM 874 N N . LYS A 1 104 ? 17.983 -3.513 -26.988 1.00 67.69 104 LYS A N 1
ATOM 875 C CA . LYS A 1 104 ? 19.237 -3.510 -27.755 1.00 67.69 104 LYS A CA 1
ATOM 876 C C . LYS A 1 104 ? 19.156 -4.321 -29.046 1.00 67.69 104 LYS A C 1
ATOM 878 O O . LYS A 1 104 ? 19.631 -3.850 -30.071 1.00 67.69 104 LYS A O 1
ATOM 883 N N . GLU A 1 105 ? 18.546 -5.504 -29.014 1.00 68.19 105 GLU A N 1
ATOM 884 C CA . GLU A 1 105 ? 18.322 -6.332 -30.206 1.00 68.19 105 GLU A CA 1
ATOM 885 C C . GLU A 1 105 ? 17.508 -5.557 -31.249 1.00 68.19 105 GLU A C 1
ATOM 887 O O . GLU A 1 105 ? 17.922 -5.431 -32.398 1.00 68.19 105 GLU A O 1
ATOM 892 N N . ASN A 1 106 ? 16.411 -4.921 -30.826 1.00 64.62 106 ASN A N 1
ATOM 893 C CA . ASN A 1 106 ? 15.628 -4.043 -31.694 1.00 64.62 106 ASN A CA 1
ATOM 894 C C . ASN A 1 106 ? 16.439 -2.840 -32.193 1.00 64.62 106 ASN A C 1
ATOM 896 O O . ASN A 1 106 ? 16.212 -2.370 -33.307 1.00 64.62 106 ASN A O 1
ATOM 900 N N . ALA A 1 107 ? 17.386 -2.340 -31.397 1.00 61.72 107 ALA A N 1
ATOM 901 C CA . ALA A 1 107 ? 18.227 -1.227 -31.803 1.00 61.72 107 ALA A CA 1
ATOM 902 C C . ALA A 1 107 ? 19.306 -1.577 -32.833 1.00 61.72 107 ALA A C 1
ATOM 904 O O . ALA A 1 107 ? 19.730 -0.693 -33.577 1.00 61.72 107 ALA A O 1
ATOM 905 N N . ALA A 1 108 ? 19.711 -2.847 -32.920 1.00 61.53 108 ALA A N 1
ATOM 906 C CA . ALA A 1 108 ? 20.555 -3.327 -34.012 1.00 61.53 108 ALA A CA 1
ATOM 907 C C . ALA A 1 108 ? 19.852 -3.185 -35.377 1.00 61.53 108 ALA A C 1
ATOM 909 O O . ALA A 1 108 ? 20.519 -2.984 -36.388 1.00 61.53 108 ALA A O 1
ATOM 910 N N . TYR A 1 109 ? 18.513 -3.223 -35.395 1.00 62.44 109 TYR A N 1
ATOM 911 C CA . TYR A 1 109 ? 17.692 -2.964 -36.582 1.00 62.44 109 TYR A CA 1
ATOM 912 C C . TYR A 1 109 ? 17.244 -1.494 -36.700 1.00 62.44 109 TYR A C 1
ATOM 914 O O . TYR A 1 109 ? 17.078 -0.995 -37.810 1.00 62.44 109 TYR A O 1
ATOM 922 N N . PHE A 1 110 ? 17.078 -0.782 -35.576 1.00 64.75 110 PHE A N 1
ATOM 923 C CA . PHE A 1 110 ? 16.657 0.625 -35.519 1.00 64.75 110 PHE A CA 1
ATOM 924 C C . PHE A 1 110 ? 17.399 1.400 -34.421 1.00 64.75 110 PHE A C 1
ATOM 926 O O . PHE A 1 110 ? 16.980 1.399 -33.263 1.00 64.75 110 PHE A O 1
ATOM 933 N N . TYR A 1 111 ? 18.476 2.106 -34.773 1.00 67.12 111 TYR A N 1
ATOM 934 C CA . TYR A 1 111 ? 19.304 2.834 -33.805 1.00 67.12 111 TYR A CA 1
ATOM 935 C C . TYR A 1 111 ? 18.480 3.757 -32.884 1.00 67.12 111 TYR A C 1
ATOM 937 O O . TYR A 1 111 ? 17.832 4.700 -33.342 1.00 67.12 111 TYR A O 1
ATOM 945 N N . LYS A 1 112 ? 18.538 3.514 -31.565 1.00 68.12 112 LYS A N 1
ATOM 946 C CA . LYS A 1 112 ? 17.929 4.371 -30.532 1.00 68.12 112 LYS A CA 1
ATOM 947 C C . LYS A 1 112 ? 19.010 5.183 -29.804 1.00 68.12 112 LYS A C 1
ATOM 949 O O . LYS A 1 112 ? 19.742 4.580 -29.021 1.00 68.12 112 LYS A O 1
ATOM 954 N N . PRO A 1 113 ? 19.074 6.522 -29.955 1.00 69.62 113 PRO A N 1
ATOM 955 C CA . PRO A 1 113 ? 20.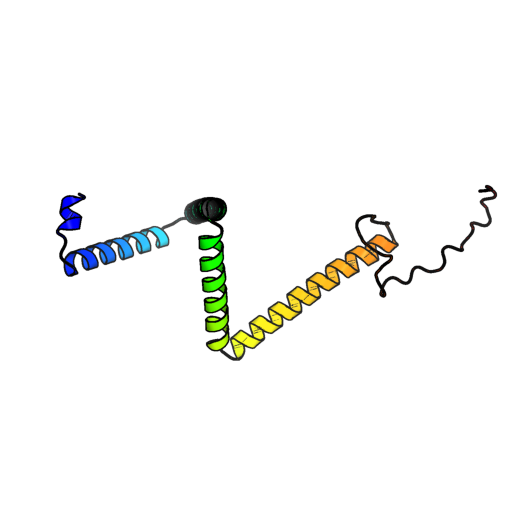108 7.363 -29.333 1.00 69.62 113 PRO A CA 1
ATOM 956 C C . PRO A 1 113 ? 20.100 7.396 -27.796 1.00 69.62 113 PRO A C 1
ATOM 958 O O . PRO A 1 113 ? 21.058 7.854 -27.186 1.00 69.62 113 PRO A O 1
ATOM 961 N N . SER A 1 114 ? 19.012 6.955 -27.160 1.00 74.00 114 SER A N 1
ATOM 962 C CA . SER A 1 114 ? 18.832 6.975 -25.702 1.00 74.00 114 SER A CA 1
ATOM 963 C C . SER A 1 114 ? 19.524 5.823 -24.965 1.00 74.00 114 SER A C 1
ATOM 965 O O . SER A 1 114 ? 19.463 5.769 -23.739 1.00 74.00 114 SER A O 1
ATOM 967 N N . ILE A 1 115 ? 20.111 4.868 -25.688 1.00 70.94 115 ILE A N 1
ATOM 968 C CA . ILE A 1 115 ? 20.796 3.701 -25.125 1.00 70.94 115 ILE A CA 1
ATOM 969 C C . ILE A 1 115 ? 22.303 3.916 -25.302 1.00 70.94 115 ILE A C 1
ATOM 971 O O . ILE A 1 115 ? 22.761 4.264 -26.388 1.00 70.94 115 ILE A O 1
ATOM 975 N N . ASP A 1 116 ? 23.078 3.719 -24.236 1.00 71.88 116 ASP A N 1
ATOM 976 C CA . ASP A 1 116 ? 24.537 3.804 -24.297 1.00 71.88 116 ASP A CA 1
ATOM 977 C C . ASP A 1 116 ? 25.130 2.474 -24.784 1.00 71.88 116 ASP A C 1
ATOM 979 O O . ASP A 1 116 ? 25.282 1.523 -24.020 1.00 71.88 116 ASP A O 1
ATOM 983 N N . TYR A 1 117 ? 25.440 2.401 -26.079 1.00 70.06 117 TYR A N 1
ATOM 984 C CA . TYR A 1 117 ? 26.071 1.225 -26.693 1.00 70.06 117 TYR A CA 1
ATOM 985 C C . TYR A 1 117 ? 27.598 1.228 -26.578 1.00 70.06 117 TYR A C 1
ATOM 987 O O . TYR A 1 117 ? 28.214 0.207 -26.868 1.00 70.06 117 TYR A O 1
ATOM 995 N N . LYS A 1 118 ? 28.224 2.359 -26.214 1.00 66.88 118 LYS A N 1
ATOM 996 C CA . LYS A 1 118 ? 29.691 2.502 -26.228 1.00 66.88 118 LYS A CA 1
ATOM 997 C C . LYS A 1 118 ? 30.342 1.910 -24.984 1.00 66.88 118 LYS A C 1
ATOM 999 O O . LYS A 1 118 ? 31.452 1.398 -25.068 1.00 66.88 118 LYS A O 1
ATOM 1004 N N . SER A 1 119 ? 29.673 2.011 -23.839 1.00 70.44 119 SER A N 1
ATOM 1005 C CA . SER A 1 119 ? 30.180 1.499 -22.562 1.00 70.44 119 SER A CA 1
ATOM 1006 C C . SER A 1 119 ? 29.857 0.019 -22.322 1.00 70.44 119 SER A C 1
ATOM 1008 O O . SER A 1 119 ? 30.349 -0.570 -21.358 1.00 70.44 119 SER A O 1
ATOM 1010 N N . ASP A 1 120 ? 29.050 -0.600 -23.187 1.00 66.00 120 ASP A N 1
ATOM 1011 C CA . ASP A 1 120 ? 28.520 -1.937 -22.955 1.00 66.00 120 ASP A CA 1
ATOM 1012 C C . ASP A 1 120 ? 29.368 -3.037 -23.602 1.00 66.00 120 ASP A C 1
ATOM 1014 O O . ASP A 1 120 ? 29.438 -3.171 -24.822 1.00 66.00 120 ASP A O 1
ATOM 1018 N N . THR A 1 121 ? 29.959 -3.892 -22.767 1.00 66.69 121 THR A N 1
ATOM 1019 C CA . THR A 1 121 ? 30.811 -5.015 -23.187 1.00 66.69 121 THR A CA 1
ATOM 1020 C C . THR A 1 121 ? 30.052 -6.104 -23.959 1.00 66.69 121 THR A C 1
ATOM 1022 O O . THR A 1 121 ? 30.678 -6.946 -24.596 1.00 66.69 121 THR A O 1
ATOM 1025 N N . SER A 1 122 ? 28.713 -6.110 -23.906 1.00 66.00 122 SER A N 1
ATOM 1026 C CA . SER A 1 122 ? 27.861 -7.037 -24.667 1.00 66.00 122 SER A CA 1
ATOM 1027 C C . SER A 1 122 ? 27.544 -6.560 -26.091 1.00 66.00 122 SER A C 1
ATOM 1029 O O . SER A 1 122 ? 27.082 -7.355 -26.909 1.00 66.00 122 SER A O 1
ATOM 1031 N N . CYS A 1 123 ? 27.817 -5.291 -26.408 1.00 61.66 123 CYS A N 1
ATOM 1032 C CA . CYS A 1 123 ? 27.631 -4.713 -27.734 1.00 61.66 123 CYS A CA 1
ATOM 1033 C C . CYS A 1 123 ? 28.956 -4.752 -28.508 1.00 61.66 123 CYS A C 1
ATOM 1035 O O . CYS A 1 123 ? 29.753 -3.819 -28.446 1.00 61.66 123 CYS A O 1
ATOM 1037 N N . ILE A 1 124 ? 29.197 -5.821 -29.271 1.00 62.69 124 ILE A N 1
ATOM 1038 C CA . ILE A 1 124 ? 30.321 -5.861 -30.216 1.00 62.69 124 ILE A CA 1
ATOM 1039 C C . ILE A 1 124 ? 29.915 -5.050 -31.450 1.00 62.69 124 ILE A C 1
ATOM 1041 O O . ILE A 1 124 ? 29.347 -5.579 -32.405 1.00 62.69 124 ILE A O 1
ATOM 1045 N N . LEU A 1 125 ? 30.170 -3.742 -31.420 1.00 62.03 125 LEU A N 1
ATOM 1046 C CA . LEU A 1 125 ? 30.121 -2.922 -32.626 1.00 62.03 125 LEU A CA 1
ATOM 1047 C C . LEU A 1 125 ? 31.300 -3.350 -33.503 1.00 62.03 125 LEU A C 1
ATOM 1049 O O . LEU A 1 125 ? 32.455 -3.063 -33.188 1.00 62.03 125 LEU A O 1
ATOM 1053 N N . GLY A 1 126 ? 31.015 -4.092 -34.575 1.00 61.28 126 GLY A N 1
ATOM 1054 C CA . GLY A 1 126 ? 32.023 -4.397 -35.587 1.00 61.28 126 GLY A CA 1
ATOM 1055 C C . GLY A 1 126 ? 32.636 -3.103 -36.142 1.00 61.28 126 GLY A C 1
ATOM 1056 O O . GLY A 1 126 ? 31.997 -2.046 -36.077 1.00 61.28 126 GLY A O 1
ATOM 1057 N N . PRO A 1 127 ? 33.866 -3.147 -36.683 1.00 58.50 127 PRO A N 1
ATOM 1058 C CA . PRO A 1 127 ? 34.448 -1.976 -37.321 1.00 58.50 127 PRO A CA 1
ATOM 1059 C C . PRO A 1 127 ? 33.483 -1.474 -38.402 1.00 58.50 127 PRO A C 1
ATOM 1061 O O . PRO A 1 127 ? 33.076 -2.233 -39.282 1.00 58.50 127 PRO A O 1
ATOM 1064 N N . MET A 1 128 ? 33.103 -0.195 -38.344 1.00 56.94 128 MET A N 1
ATOM 1065 C CA . MET A 1 128 ? 32.293 0.462 -39.380 1.00 56.94 128 MET A CA 1
ATOM 1066 C C . MET A 1 128 ? 33.128 0.736 -40.642 1.00 56.94 128 MET A C 1
ATOM 1068 O O . MET A 1 128 ? 33.158 1.842 -41.164 1.00 56.94 128 MET A O 1
ATOM 1072 N N . SER A 1 129 ? 33.860 -0.272 -41.110 1.00 54.41 129 SER A N 1
ATOM 1073 C CA . SER A 1 129 ? 34.761 -0.209 -42.259 1.00 54.41 129 SER A CA 1
ATOM 1074 C C . SER A 1 129 ? 34.131 -0.769 -43.535 1.00 54.41 129 SER A C 1
ATOM 1076 O O . SER A 1 129 ? 34.838 -1.004 -44.511 1.00 54.41 129 SER A O 1
ATOM 1078 N N . ILE A 1 130 ? 32.815 -1.007 -43.549 1.00 56.22 130 ILE A N 1
ATOM 1079 C CA . ILE A 1 130 ? 32.092 -1.323 -44.783 1.00 56.22 130 ILE A CA 1
ATOM 1080 C C . ILE A 1 130 ? 31.876 -0.006 -45.529 1.00 56.22 130 ILE A C 1
ATOM 1082 O O . ILE A 1 130 ? 30.896 0.705 -45.309 1.00 56.22 130 ILE A O 1
ATOM 1086 N N . SER A 1 131 ? 32.818 0.338 -46.402 1.00 57.78 131 SER A N 1
ATOM 1087 C CA . SER A 1 131 ? 32.598 1.345 -47.431 1.00 57.78 131 SER A CA 1
ATOM 1088 C C . SER A 1 131 ? 31.710 0.745 -48.523 1.00 57.78 131 SER A C 1
ATOM 1090 O O . SER A 1 131 ? 31.967 -0.338 -49.050 1.00 57.78 131 SER A O 1
ATOM 1092 N N . CYS A 1 132 ? 30.616 1.433 -48.849 1.00 51.47 132 CYS A N 1
ATOM 1093 C CA . CYS A 1 132 ? 29.773 1.064 -49.980 1.00 51.47 132 CYS A CA 1
ATOM 1094 C C . CYS A 1 132 ? 30.597 1.168 -51.271 1.00 51.47 132 CYS A C 1
ATOM 1096 O O . CYS A 1 132 ? 31.090 2.249 -51.593 1.00 51.47 132 CYS A O 1
ATOM 1098 N N . GLN A 1 133 ? 30.702 0.076 -52.036 1.00 58.44 133 GLN A N 1
ATOM 1099 C CA . GLN A 1 133 ? 31.416 0.051 -53.324 1.00 58.44 133 GLN A CA 1
ATOM 1100 C C . GLN A 1 133 ? 30.863 1.042 -54.366 1.00 58.44 133 GLN A C 1
ATOM 1102 O O . GLN A 1 133 ? 31.524 1.294 -55.369 1.00 58.44 133 GLN A O 1
ATOM 1107 N N . PHE A 1 134 ? 29.681 1.624 -54.134 1.00 62.72 134 PHE A N 1
ATOM 1108 C CA . PHE A 1 134 ? 29.019 2.564 -55.041 1.00 62.72 134 PHE A CA 1
ATOM 1109 C C . PHE A 1 134 ? 2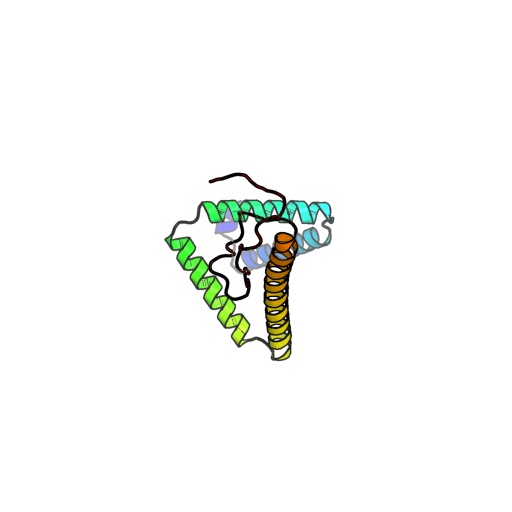9.064 4.028 -54.579 1.00 62.72 134 PHE A C 1
ATOM 1111 O O . PHE A 1 134 ? 28.607 4.906 -55.308 1.00 62.72 134 PHE A O 1
ATOM 1118 N N . CYS A 1 135 ? 29.612 4.323 -53.398 1.00 58.53 135 CYS A N 1
ATOM 1119 C CA . CYS A 1 135 ? 29.663 5.687 -52.875 1.00 58.53 135 CYS A CA 1
ATOM 1120 C C . CYS A 1 135 ? 31.057 6.294 -53.074 1.00 58.53 135 CYS A C 1
ATOM 1122 O O . CYS A 1 135 ? 31.883 6.281 -52.166 1.00 58.53 135 CYS A O 1
ATOM 1124 N N . ILE A 1 136 ? 31.309 6.871 -54.252 1.00 50.88 136 ILE A N 1
ATOM 1125 C CA . ILE A 1 136 ? 32.365 7.878 -54.419 1.00 50.88 136 ILE A CA 1
ATOM 1126 C C . ILE A 1 136 ? 31.777 9.212 -53.960 1.00 50.88 136 ILE A C 1
ATOM 1128 O O . ILE A 1 136 ? 31.250 9.975 -54.764 1.00 50.88 136 ILE A O 1
ATOM 1132 N N . VAL A 1 137 ? 31.838 9.492 -52.661 1.00 45.62 137 VAL A N 1
ATOM 1133 C CA . VAL A 1 137 ? 31.799 10.872 -52.170 1.00 45.62 137 VAL A CA 1
ATOM 1134 C C . VAL A 1 137 ? 32.886 11.005 -51.119 1.00 45.62 137 VAL A C 1
ATOM 1136 O O . VAL A 1 137 ? 32.857 10.355 -50.077 1.00 45.62 137 VAL A O 1
ATOM 1139 N N . VAL A 1 138 ? 33.869 11.824 -51.475 1.00 37.25 138 VAL A N 1
ATOM 1140 C CA . VAL A 1 138 ? 34.953 12.305 -50.626 1.00 37.25 138 VAL A CA 1
ATOM 1141 C C . VAL A 1 138 ? 34.352 13.000 -49.401 1.00 37.25 138 VAL A C 1
ATOM 1143 O O . VAL A 1 138 ? 33.528 13.902 -49.556 1.00 37.25 138 VAL A O 1
ATOM 1146 N N . ILE A 1 139 ? 34.777 12.587 -48.206 1.00 38.16 139 ILE A N 1
ATOM 1147 C CA . ILE A 1 139 ? 34.964 13.509 -47.078 1.00 38.16 139 ILE A CA 1
ATOM 1148 C C . ILE A 1 139 ? 36.461 13.771 -47.002 1.00 38.16 139 ILE A C 1
ATOM 1150 O O . ILE A 1 139 ? 37.212 12.769 -47.044 1.00 38.16 139 ILE A O 1
#

Radius of gyration: 29.23 Å; chains: 1; bounding box: 56×39×87 Å

Sequence (139 aa):
MRRKRENETPQEQESRRESNRLRMAHLRASETVEEQETRRKSIRIGMARLRTAETVQEQGTRRKFNSLQMIQTRISETAQNREVRLERQRNVTHCSRMTIWKDKENAAYFYKPSIDYKSDTSCILGPMSISCQFCIVVI

Organism: Trichonephila clavata (NCBI:txid2740835)

Secondary structure (DSSP, 8-state):
-HHHHHT--HHHHHHHHHHHHHHHHHHHHT--HHHHHHHHHHHHHHHHHHHHH--HHHHHHHHHHHHHHHHHHHHT--HHHHHHHHHHHHHHHHHHHHHHHHHHHHHHHS--TTS--SS-TT-----S----TT-----

pLDDT: mean 85.6, std 16.13, range [37.25, 98.19]